Protein AF-A0A256FBH0-F1 (afdb_monomer_lite)

Structure (mmCIF, N/CA/C/O backbone):
data_AF-A0A256FBH0-F1
#
_entry.id   AF-A0A256FBH0-F1
#
loop_
_atom_site.group_PDB
_atom_site.id
_atom_site.type_symbol
_atom_site.label_atom_id
_atom_site.label_alt_id
_atom_site.label_comp_id
_atom_site.label_asym_id
_atom_site.label_entity_id
_atom_site.label_seq_id
_atom_site.pdbx_PDB_ins_code
_atom_site.Cartn_x
_atom_site.Cartn_y
_atom_site.Cartn_z
_atom_site.occupancy
_atom_site.B_iso_or_equiv
_atom_site.auth_seq_id
_atom_site.auth_comp_id
_atom_site.auth_asym_id
_atom_site.auth_atom_id
_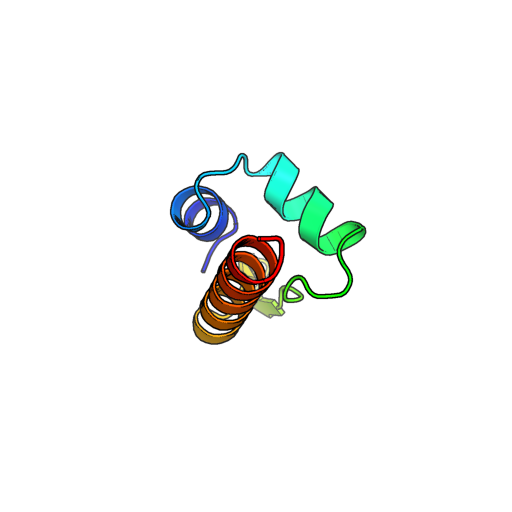atom_site.pdbx_PDB_model_num
ATOM 1 N N . MET A 1 1 ? 0.300 -0.871 -8.548 1.00 95.19 1 MET A N 1
ATOM 2 C CA . MET A 1 1 ? 0.007 0.304 -7.703 1.00 95.19 1 MET A CA 1
ATOM 3 C C . MET A 1 1 ? 1.276 0.814 -7.022 1.00 95.19 1 MET A C 1
ATOM 5 O O . MET A 1 1 ? 2.043 0.000 -6.524 1.00 95.19 1 MET A O 1
ATOM 9 N N . THR A 1 2 ? 1.556 2.119 -7.031 1.00 96.88 2 THR A N 1
ATOM 10 C CA . THR A 1 2 ? 2.590 2.756 -6.188 1.00 96.88 2 THR A CA 1
ATOM 11 C C . THR A 1 2 ? 2.183 2.726 -4.717 1.00 96.88 2 THR A C 1
ATOM 13 O O . THR A 1 2 ? 1.004 2.592 -4.400 1.00 96.88 2 THR A O 1
ATOM 16 N N . VAL A 1 3 ? 3.132 2.962 -3.807 1.00 96.81 3 VAL A N 1
ATOM 17 C CA . VAL A 1 3 ? 2.813 3.135 -2.379 1.00 96.81 3 VAL A CA 1
ATOM 18 C C . VAL A 1 3 ? 1.819 4.281 -2.122 1.00 96.81 3 VAL A C 1
ATOM 20 O O . VAL A 1 3 ? 0.993 4.176 -1.222 1.00 96.81 3 VAL A O 1
ATOM 23 N N . LYS A 1 4 ? 1.853 5.355 -2.932 1.00 97.75 4 LYS A N 1
ATOM 24 C CA . LYS A 1 4 ? 0.899 6.474 -2.836 1.00 97.75 4 LYS A CA 1
ATOM 25 C C . LYS A 1 4 ? -0.511 6.029 -3.218 1.00 97.75 4 LYS A C 1
ATOM 27 O O . LYS A 1 4 ? -1.449 6.307 -2.488 1.00 97.75 4 LYS A O 1
ATOM 32 N N . GLU A 1 5 ? -0.642 5.294 -4.321 1.00 97.94 5 GLU A N 1
ATOM 33 C CA . GLU A 1 5 ? -1.929 4.755 -4.777 1.00 97.94 5 GLU A CA 1
ATOM 34 C C . GLU A 1 5 ? -2.518 3.776 -3.759 1.00 97.94 5 GLU A C 1
ATOM 36 O O . GLU A 1 5 ? -3.708 3.849 -3.480 1.00 97.94 5 GLU A O 1
ATOM 41 N N . VAL A 1 6 ? -1.699 2.898 -3.168 1.00 97.44 6 VAL A N 1
ATOM 42 C CA . VAL A 1 6 ? -2.150 1.971 -2.113 1.00 97.44 6 VAL A CA 1
ATOM 43 C C . VAL A 1 6 ? -2.600 2.730 -0.865 1.00 97.44 6 VAL A C 1
ATOM 45 O O . VAL A 1 6 ? -3.650 2.424 -0.309 1.00 97.44 6 VAL A O 1
ATOM 48 N N . ALA A 1 7 ? -1.835 3.740 -0.441 1.00 97.69 7 ALA A N 1
ATOM 49 C CA . ALA A 1 7 ? -2.177 4.576 0.706 1.00 97.69 7 ALA A CA 1
ATOM 50 C C . ALA A 1 7 ? -3.529 5.281 0.507 1.00 97.69 7 ALA A C 1
ATOM 52 O O . ALA A 1 7 ? -4.394 5.208 1.377 1.00 97.69 7 ALA A O 1
ATOM 53 N N . THR A 1 8 ? -3.738 5.891 -0.663 1.00 97.81 8 THR A N 1
ATOM 54 C CA . THR A 1 8 ? -5.020 6.508 -1.027 1.00 97.81 8 THR A CA 1
ATOM 55 C C . THR A 1 8 ? -6.144 5.477 -1.086 1.00 97.81 8 THR A C 1
ATOM 57 O O . THR A 1 8 ? -7.209 5.718 -0.530 1.00 97.81 8 THR A O 1
ATOM 60 N N . TYR A 1 9 ? -5.910 4.324 -1.714 1.00 96.44 9 TYR A N 1
ATOM 61 C CA . TYR A 1 9 ? -6.932 3.293 -1.894 1.00 96.44 9 TYR A CA 1
ATOM 62 C C . TYR A 1 9 ? -7.425 2.713 -0.563 1.00 96.44 9 TYR A C 1
ATOM 64 O O . TYR A 1 9 ? -8.622 2.537 -0.366 1.00 96.44 9 TYR A O 1
ATOM 72 N N . LEU A 1 10 ? -6.513 2.494 0.384 1.00 94.75 10 LEU A N 1
ATOM 73 C CA . LEU A 1 10 ? -6.838 1.995 1.722 1.00 94.75 10 LEU A CA 1
ATOM 74 C C . LEU A 1 10 ? -7.212 3.110 2.714 1.00 94.75 10 LEU A C 1
ATOM 76 O O . LEU A 1 10 ? -7.473 2.815 3.876 1.00 94.75 10 LEU A O 1
ATOM 80 N N . SER A 1 11 ? -7.219 4.380 2.293 1.00 96.00 11 SER A N 1
ATOM 81 C CA . SER A 1 11 ? -7.418 5.550 3.167 1.00 96.00 11 SER A CA 1
ATOM 82 C C . SER A 1 11 ? -6.479 5.580 4.388 1.00 96.00 11 SER A C 1
ATOM 84 O O . SER A 1 11 ? -6.891 5.879 5.509 1.00 96.00 11 SER A O 1
ATOM 86 N N . VAL A 1 12 ? -5.191 5.281 4.184 1.00 95.75 12 VAL A N 1
ATOM 87 C CA . VAL A 1 12 ? -4.155 5.298 5.235 1.00 95.75 12 VAL A CA 1
ATOM 88 C C . VAL A 1 12 ? -2.937 6.124 4.825 1.00 95.75 12 VAL A C 1
ATOM 90 O O . VAL A 1 12 ? -2.756 6.485 3.667 1.00 95.75 12 VAL A O 1
ATOM 93 N N . SER A 1 13 ? -2.043 6.411 5.773 1.00 98.12 13 SER A N 1
ATOM 94 C CA . SER A 1 13 ? -0.765 7.059 5.461 1.00 98.12 13 SER A CA 1
ATOM 95 C C . SER A 1 13 ? 0.215 6.104 4.766 1.00 98.12 13 SER A C 1
ATOM 97 O O . SER A 1 13 ? 0.226 4.900 5.020 1.00 98.12 13 SER A O 1
ATOM 99 N N . ILE A 1 14 ? 1.127 6.647 3.952 1.00 97.94 14 ILE A N 1
ATOM 100 C CA . ILE A 1 14 ? 2.218 5.880 3.314 1.00 97.94 14 ILE A CA 1
ATOM 101 C C . ILE A 1 14 ? 3.038 5.106 4.359 1.00 97.94 14 ILE A C 1
ATOM 103 O O . ILE A 1 14 ? 3.350 3.933 4.172 1.00 97.94 14 ILE A O 1
ATOM 107 N N . SER A 1 15 ? 3.345 5.731 5.499 1.00 98.00 15 SER A N 1
ATOM 108 C CA . SER A 1 15 ? 4.065 5.077 6.598 1.00 98.00 15 SER A CA 1
ATOM 109 C C . SER A 1 15 ? 3.302 3.880 7.166 1.00 98.00 15 SER A C 1
ATOM 111 O O . SER A 1 15 ? 3.918 2.890 7.563 1.00 98.00 15 SER A O 1
ATOM 113 N N . LYS A 1 16 ? 1.964 3.939 7.198 1.00 97.56 16 LYS A N 1
ATOM 114 C CA . LYS A 1 16 ? 1.132 2.805 7.608 1.00 97.56 16 LYS A CA 1
ATOM 115 C C . LYS A 1 16 ? 1.207 1.669 6.588 1.00 97.56 16 LYS A C 1
ATOM 117 O O . LYS A 1 16 ? 1.337 0.535 7.029 1.00 97.56 16 LYS A O 1
ATOM 122 N N . VAL A 1 17 ? 1.224 1.950 5.282 1.00 97.62 17 VAL A N 1
ATOM 123 C CA . VAL A 1 17 ? 1.408 0.920 4.235 1.00 97.62 17 VAL A CA 1
ATOM 124 C C . VAL A 1 17 ? 2.702 0.132 4.456 1.00 97.62 17 VAL A C 1
ATOM 126 O O . VAL A 1 17 ? 2.688 -1.095 4.463 1.00 97.62 17 VAL A O 1
ATOM 129 N N . TRP A 1 18 ? 3.815 0.816 4.735 1.00 97.19 18 TRP A N 1
ATOM 130 C CA . TRP A 1 18 ? 5.081 0.138 5.036 1.00 97.19 18 TRP A CA 1
ATOM 131 C C . TRP A 1 18 ? 5.045 -0.669 6.333 1.00 97.19 18 TRP A C 1
ATOM 133 O O . TRP A 1 18 ? 5.631 -1.747 6.403 1.00 97.19 18 TRP A O 1
ATOM 143 N N . ARG A 1 19 ? 4.351 -0.170 7.364 1.00 97.38 19 ARG A N 1
ATOM 144 C CA . ARG A 1 19 ? 4.144 -0.931 8.604 1.00 97.38 19 ARG A CA 1
ATOM 145 C C . ARG A 1 19 ? 3.314 -2.188 8.353 1.00 97.38 19 ARG A C 1
ATOM 147 O O . ARG A 1 19 ? 3.679 -3.226 8.886 1.00 97.38 19 ARG A O 1
ATOM 154 N N . LEU A 1 20 ? 2.258 -2.112 7.540 1.00 95.69 20 LEU A N 1
ATOM 155 C CA . LEU A 1 20 ? 1.468 -3.283 7.149 1.00 95.69 20 LEU A CA 1
ATOM 156 C C . LEU A 1 20 ? 2.363 -4.308 6.449 1.00 95.69 20 LEU A C 1
ATOM 158 O O . LEU A 1 20 ? 2.497 -5.416 6.941 1.00 95.69 20 LEU A O 1
ATOM 162 N N . GLY A 1 21 ? 3.121 -3.906 5.426 1.00 95.00 21 GLY A N 1
ATOM 163 C CA . GLY A 1 21 ? 4.045 -4.824 4.743 1.00 95.00 21 GLY A CA 1
ATOM 164 C C . GLY A 1 21 ? 5.162 -5.413 5.611 1.00 95.00 21 GLY A C 1
ATOM 165 O O . GLY A 1 21 ? 5.791 -6.384 5.200 1.00 95.00 21 GLY A O 1
ATOM 166 N N . LYS A 1 22 ? 5.427 -4.845 6.794 1.00 94.44 22 LYS A N 1
ATOM 167 C CA . LYS A 1 22 ? 6.421 -5.359 7.744 1.00 94.44 22 LYS A CA 1
ATOM 168 C C . LYS A 1 22 ? 5.821 -6.261 8.825 1.00 94.44 22 LYS A C 1
ATOM 170 O O . LYS A 1 22 ? 6.493 -7.193 9.255 1.00 94.44 22 LYS A O 1
ATOM 175 N N . TYR A 1 23 ? 4.629 -5.935 9.316 1.00 95.12 23 TYR A N 1
ATOM 176 C CA . TYR A 1 23 ? 4.071 -6.524 10.538 1.00 95.12 23 TYR A CA 1
ATOM 177 C C . TYR A 1 23 ? 2.782 -7.312 10.316 1.00 95.12 23 TYR A C 1
ATOM 179 O O . TYR A 1 23 ? 2.426 -8.117 11.169 1.00 95.12 23 TYR A O 1
ATOM 187 N N . ASP A 1 24 ? 2.088 -7.080 9.208 1.00 94.38 24 ASP A N 1
ATOM 188 C CA . ASP A 1 24 ? 0.870 -7.791 8.851 1.00 94.38 24 ASP A CA 1
ATOM 189 C C . ASP A 1 24 ? 1.215 -8.891 7.842 1.00 94.38 24 ASP A C 1
ATOM 191 O O . ASP A 1 24 ? 1.651 -8.615 6.723 1.00 94.38 24 ASP A O 1
ATOM 195 N N . ILE A 1 25 ? 1.069 -10.147 8.270 1.00 92.75 25 ILE A N 1
ATOM 196 C CA . ILE A 1 25 ? 1.412 -11.322 7.461 1.00 92.75 25 ILE A CA 1
ATOM 197 C C . ILE A 1 25 ? 0.479 -11.493 6.256 1.00 92.75 25 ILE A C 1
ATOM 199 O O . ILE A 1 25 ? 0.898 -12.047 5.238 1.00 92.75 25 ILE A O 1
ATOM 203 N N . ASP A 1 26 ? -0.747 -10.980 6.355 1.00 93.31 26 ASP A N 1
ATOM 204 C CA . ASP A 1 26 ? -1.771 -11.087 5.319 1.00 93.31 26 ASP A CA 1
ATOM 205 C C . ASP A 1 26 ? -1.729 -9.909 4.343 1.00 93.31 26 ASP A C 1
ATOM 207 O O . ASP A 1 26 ? -2.426 -9.925 3.318 1.00 93.31 26 ASP A O 1
ATOM 211 N N . PHE A 1 27 ? -0.922 -8.884 4.635 1.00 96.62 27 PHE A N 1
ATOM 212 C CA . PHE A 1 27 ? -0.743 -7.756 3.740 1.00 96.62 27 PHE A CA 1
ATOM 213 C C . PHE A 1 27 ? 0.082 -8.158 2.506 1.00 96.62 27 PHE A C 1
ATOM 215 O O . PHE A 1 27 ? 1.159 -8.750 2.638 1.00 96.62 27 PHE A O 1
ATOM 222 N N . PRO A 1 28 ? -0.363 -7.810 1.283 1.00 96.62 28 PRO A N 1
ATOM 223 C CA . PRO A 1 28 ? 0.340 -8.200 0.071 1.00 96.62 28 PRO A CA 1
ATOM 224 C C . PRO A 1 28 ? 1.779 -7.684 0.030 1.00 96.62 28 PRO A C 1
ATOM 226 O O . PRO A 1 28 ? 2.057 -6.502 0.265 1.00 96.62 28 PRO A O 1
ATOM 229 N N . LYS A 1 29 ? 2.707 -8.572 -0.330 1.00 94.88 29 LYS A N 1
ATOM 230 C CA . LYS A 1 29 ? 4.110 -8.200 -0.510 1.00 94.88 29 LYS A CA 1
ATOM 231 C C . LYS A 1 29 ? 4.272 -7.357 -1.775 1.00 94.88 29 LYS A C 1
ATOM 233 O O . LYS A 1 29 ? 3.682 -7.686 -2.807 1.00 94.88 29 LYS A O 1
ATOM 238 N N . PRO A 1 30 ? 5.082 -6.292 -1.731 1.00 95.62 30 PRO A N 1
ATOM 239 C CA . PRO A 1 30 ? 5.391 -5.557 -2.937 1.00 95.62 30 PRO A CA 1
ATOM 240 C C . PRO A 1 30 ? 6.312 -6.347 -3.869 1.00 95.62 30 PRO A C 1
ATOM 242 O O . PRO A 1 30 ? 7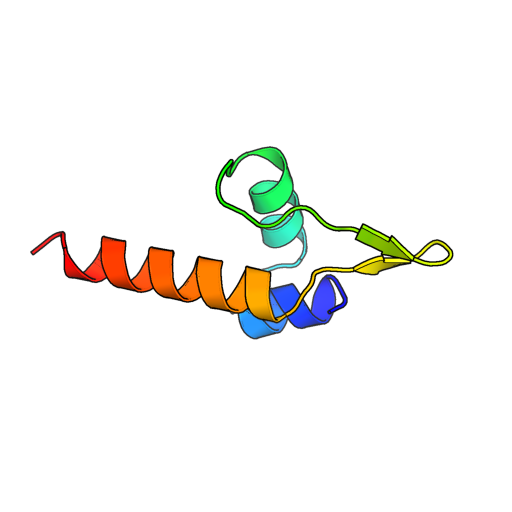.145 -7.140 -3.433 1.00 95.62 30 PRO A O 1
ATOM 245 N N . VAL A 1 31 ? 6.229 -6.023 -5.154 1.00 94.81 31 VAL A N 1
ATOM 246 C CA . VAL A 1 31 ? 7.181 -6.419 -6.191 1.00 94.81 31 VAL A CA 1
ATOM 247 C C . VAL A 1 31 ? 8.063 -5.233 -6.573 1.00 94.81 31 VAL A C 1
ATOM 249 O O . VAL A 1 31 ? 7.626 -4.079 -6.573 1.00 94.81 31 VAL A O 1
ATOM 252 N N . HIS A 1 32 ? 9.325 -5.504 -6.895 1.00 94.38 32 HIS A N 1
ATOM 253 C CA . HIS A 1 32 ? 10.257 -4.496 -7.395 1.00 94.38 32 HIS A CA 1
ATOM 254 C C . HIS A 1 32 ? 10.313 -4.571 -8.918 1.00 94.38 32 HIS A C 1
ATOM 256 O O . HIS A 1 32 ? 10.721 -5.584 -9.477 1.00 94.38 32 HIS A O 1
ATOM 262 N N . ILE A 1 33 ? 9.908 -3.490 -9.585 1.00 92.12 33 ILE A N 1
ATOM 263 C CA . ILE A 1 33 ? 9.902 -3.380 -11.046 1.00 92.12 33 ILE A CA 1
ATOM 264 C C . ILE A 1 33 ? 10.755 -2.172 -11.415 1.00 92.12 33 ILE A C 1
ATOM 266 O O . ILE A 1 33 ? 10.386 -1.040 -11.101 1.00 92.12 33 ILE A O 1
ATOM 270 N N . SER A 1 34 ? 11.908 -2.413 -12.043 1.00 89.62 34 SER A N 1
ATOM 271 C CA . SER A 1 34 ? 12.823 -1.366 -12.530 1.00 89.62 34 SER A CA 1
ATOM 272 C C . SER A 1 34 ? 13.111 -0.267 -11.491 1.00 89.62 34 SER A C 1
ATOM 274 O O . SER A 1 34 ? 12.979 0.922 -11.768 1.00 89.62 34 SER A O 1
ATOM 276 N N . GLY A 1 35 ? 13.434 -0.663 -10.254 1.00 90.25 35 GLY A N 1
ATOM 277 C CA . GLY A 1 35 ? 13.745 0.263 -9.154 1.00 90.25 35 GLY A CA 1
ATOM 278 C C . GLY A 1 35 ? 12.531 0.889 -8.457 1.00 90.25 35 GLY A C 1
ATOM 279 O O . GLY A 1 35 ? 12.695 1.650 -7.509 1.00 90.25 35 GLY A O 1
ATOM 280 N N . SER A 1 36 ? 11.309 0.559 -8.880 1.00 90.75 36 SER A N 1
ATOM 281 C CA . SER A 1 36 ? 10.076 1.003 -8.226 1.00 90.75 36 SER A CA 1
ATOM 282 C C . SER A 1 36 ? 9.407 -0.129 -7.453 1.00 90.75 36 SER A C 1
ATOM 284 O O . SER A 1 36 ? 9.124 -1.191 -8.008 1.00 90.75 36 SER A O 1
ATOM 286 N N . THR A 1 37 ? 9.062 0.126 -6.193 1.00 95.69 37 THR A N 1
ATOM 287 C CA . THR A 1 37 ? 8.215 -0.765 -5.393 1.00 95.69 37 THR A CA 1
ATOM 288 C C . THR A 1 37 ? 6.749 -0.616 -5.802 1.00 95.69 37 THR A C 1
ATOM 290 O O . THR A 1 37 ? 6.201 0.494 -5.809 1.00 95.69 37 THR A O 1
ATOM 293 N N . ARG A 1 38 ? 6.103 -1.730 -6.153 1.00 96.88 38 ARG A N 1
ATOM 294 C CA . ARG A 1 38 ? 4.712 -1.775 -6.611 1.00 96.88 38 ARG A CA 1
ATOM 295 C C . ARG A 1 38 ? 3.934 -2.878 -5.905 1.00 96.88 38 ARG A C 1
ATOM 297 O O . ARG A 1 38 ? 4.481 -3.923 -5.596 1.00 96.88 38 ARG A O 1
ATOM 304 N N . TRP A 1 39 ? 2.642 -2.656 -5.722 1.00 97.12 39 TRP A N 1
ATOM 305 C CA . TRP A 1 39 ? 1.687 -3.673 -5.297 1.00 97.12 39 TRP A CA 1
ATOM 306 C C . TRP A 1 39 ? 0.788 -4.063 -6.454 1.00 97.12 39 TRP A C 1
ATOM 308 O O . TRP A 1 39 ? 0.381 -3.205 -7.245 1.00 97.12 39 TRP A O 1
ATOM 318 N N . ASP A 1 40 ? 0.485 -5.347 -6.543 1.00 96.25 40 ASP A N 1
ATOM 319 C CA . ASP A 1 40 ? -0.569 -5.837 -7.415 1.00 96.25 40 ASP A CA 1
ATOM 320 C C . ASP A 1 40 ? -1.943 -5.368 -6.901 1.00 96.25 40 ASP A C 1
ATOM 322 O O . ASP A 1 40 ? -2.185 -5.356 -5.694 1.00 96.25 40 ASP A O 1
ATOM 326 N N . ARG A 1 41 ? -2.826 -4.943 -7.812 1.00 95.81 41 ARG A N 1
ATOM 327 C CA . ARG A 1 41 ? -4.141 -4.396 -7.439 1.00 95.81 41 ARG A CA 1
ATOM 328 C C . ARG A 1 41 ? -5.051 -5.484 -6.876 1.00 95.81 41 ARG A C 1
ATOM 330 O O . ARG A 1 41 ? -5.583 -5.306 -5.790 1.00 95.81 41 ARG A O 1
ATOM 337 N N . HIS A 1 42 ? -5.151 -6.618 -7.566 1.00 96.44 42 HIS A N 1
ATOM 338 C CA . HIS A 1 42 ? -6.021 -7.724 -7.164 1.00 96.44 42 HIS A CA 1
ATOM 339 C C . HIS A 1 42 ? -5.681 -8.233 -5.753 1.00 96.44 42 HIS A C 1
ATOM 341 O O . HIS 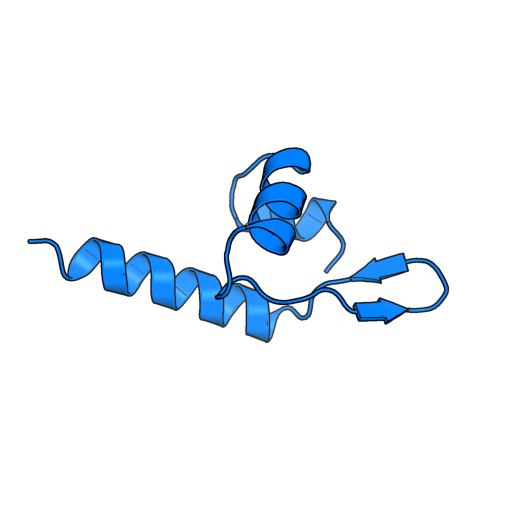A 1 42 ? -6.558 -8.547 -4.949 1.00 96.44 42 HIS A O 1
ATOM 347 N N . SER A 1 43 ? -4.391 -8.262 -5.418 1.00 96.69 43 SER A N 1
ATOM 348 C CA . SER A 1 43 ? -3.921 -8.652 -4.088 1.00 96.69 43 SER A CA 1
ATOM 349 C C . SER A 1 43 ? -4.331 -7.654 -2.995 1.00 96.69 43 SER A C 1
ATOM 351 O O . SER A 1 43 ? -4.671 -8.072 -1.887 1.00 96.69 43 SER A O 1
ATOM 353 N N . ILE A 1 44 ? -4.308 -6.347 -3.290 1.00 97.25 44 ILE A N 1
ATOM 354 C CA . ILE A 1 44 ? -4.774 -5.294 -2.371 1.00 97.25 44 ILE A CA 1
ATOM 355 C C . ILE A 1 44 ? -6.292 -5.365 -2.186 1.00 97.25 44 ILE A C 1
ATOM 357 O O . ILE A 1 44 ? -6.753 -5.276 -1.049 1.00 97.25 44 ILE A O 1
ATOM 361 N N . ASP A 1 45 ? -7.045 -5.587 -3.264 1.00 96.31 45 ASP A N 1
ATOM 362 C CA . ASP A 1 45 ? -8.502 -5.761 -3.215 1.00 96.31 45 ASP A CA 1
ATOM 363 C C . ASP A 1 45 ? -8.861 -6.967 -2.326 1.00 96.31 45 ASP A C 1
ATOM 365 O O . ASP A 1 45 ? -9.606 -6.838 -1.357 1.00 96.31 45 ASP A O 1
ATOM 369 N N . SER A 1 46 ? -8.191 -8.106 -2.539 1.00 95.56 46 SER A N 1
ATOM 370 C CA . SER A 1 46 ? -8.369 -9.315 -1.720 1.00 95.56 46 SER A CA 1
ATOM 371 C C . SER A 1 46 ? -8.070 -9.084 -0.233 1.00 95.56 46 SER A C 1
ATOM 373 O O . SER A 1 46 ? -8.672 -9.713 0.635 1.00 95.56 46 SER A O 1
ATOM 375 N N . TYR A 1 47 ? -7.101 -8.222 0.087 1.00 94.94 47 TYR A N 1
ATOM 376 C CA . TYR A 1 47 ? -6.791 -7.857 1.470 1.00 94.94 47 TYR A CA 1
ATOM 377 C C . TYR A 1 47 ? -7.894 -6.988 2.086 1.00 94.94 47 TYR A C 1
ATOM 379 O O . TYR A 1 47 ? -8.286 -7.219 3.230 1.00 94.94 47 TYR A O 1
ATOM 387 N N . LEU A 1 48 ? -8.436 -6.033 1.327 1.00 92.25 48 LEU A N 1
ATOM 388 C CA . LEU A 1 48 ? -9.542 -5.189 1.777 1.00 92.25 48 LEU A CA 1
ATOM 389 C C . LEU A 1 48 ? -10.807 -6.014 2.058 1.00 92.25 48 LEU A C 1
ATOM 391 O O . LEU A 1 48 ? -11.432 -5.826 3.103 1.00 92.25 48 LEU A O 1
ATOM 395 N N . ASP A 1 49 ? -11.131 -6.969 1.187 1.00 92.38 49 ASP A N 1
ATOM 396 C CA . ASP A 1 49 ? -12.281 -7.863 1.365 1.00 92.38 49 ASP A CA 1
ATOM 397 C C . ASP A 1 49 ? -12.162 -8.698 2.649 1.00 92.38 49 ASP A C 1
ATOM 399 O O . ASP A 1 49 ? -13.130 -8.856 3.403 1.00 92.38 49 ASP A O 1
ATOM 403 N N . ARG A 1 50 ? -10.950 -9.180 2.965 1.00 89.56 50 ARG A N 1
ATOM 404 C CA . ARG A 1 50 ? -10.678 -9.878 4.233 1.00 89.56 50 ARG A CA 1
ATOM 405 C C . ARG A 1 50 ? -10.911 -8.974 5.440 1.00 89.56 50 ARG A C 1
ATOM 407 O O . ARG A 1 50 ? -11.574 -9.398 6.385 1.00 89.56 50 ARG A O 1
ATOM 414 N N . LEU A 1 51 ? -10.423 -7.731 5.405 1.00 87.81 51 LEU A N 1
ATOM 415 C CA . LEU A 1 51 ? -10.642 -6.771 6.493 1.00 87.81 51 LEU A CA 1
ATOM 416 C C . LEU A 1 51 ? -12.135 -6.511 6.736 1.00 87.81 51 LEU A C 1
ATOM 418 O O . LEU A 1 51 ? -12.572 -6.463 7.886 1.00 87.81 51 LEU A O 1
ATOM 422 N N . GLN A 1 52 ? -12.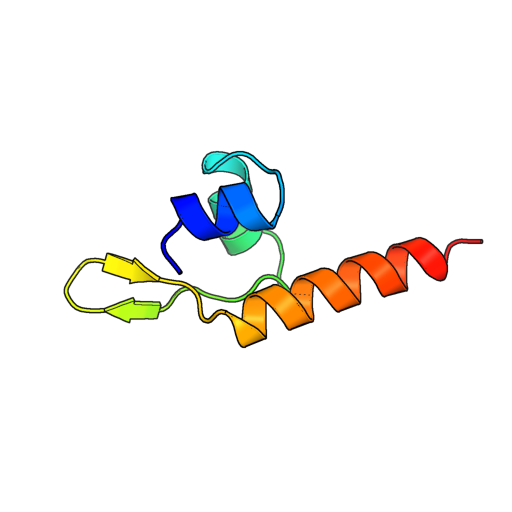924 -6.375 5.669 1.00 86.25 52 GLN A N 1
ATOM 423 C CA . GLN A 1 52 ? -14.370 -6.156 5.772 1.00 86.25 52 GLN A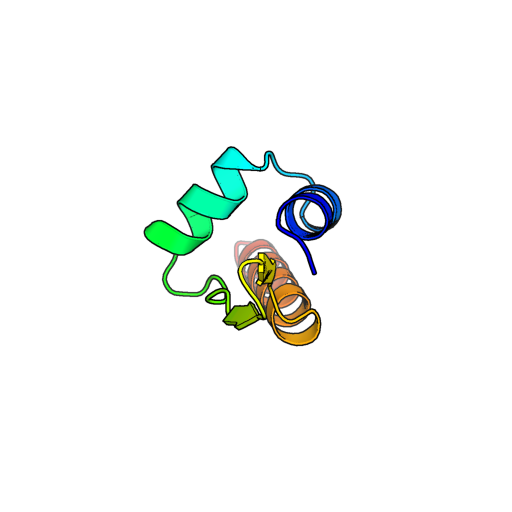 CA 1
ATOM 424 C C . GLN A 1 52 ? -15.112 -7.387 6.304 1.00 86.25 52 GLN A C 1
ATOM 426 O O . GLN A 1 52 ? -16.038 -7.242 7.105 1.00 86.25 52 GLN A O 1
ATOM 431 N N . THR A 1 53 ? -14.675 -8.585 5.907 1.00 82.88 53 THR A N 1
ATOM 432 C CA . THR A 1 53 ? -15.232 -9.862 6.380 1.00 82.88 53 THR A CA 1
ATOM 433 C C . THR A 1 53 ? -14.983 -10.051 7.877 1.00 82.88 53 THR A C 1
ATOM 435 O O . THR A 1 53 ? -15.912 -10.357 8.625 1.00 82.88 53 THR A O 1
ATOM 438 N N . VAL A 1 54 ? -13.756 -9.795 8.347 1.00 76.25 54 VAL A N 1
ATOM 439 C CA . VAL A 1 54 ? -13.414 -9.869 9.779 1.00 76.25 54 VAL A CA 1
ATOM 440 C C . VAL A 1 54 ? -14.192 -8.826 10.586 1.00 76.25 54 VAL A C 1
ATOM 442 O O . VAL A 1 54 ? -14.704 -9.140 11.657 1.00 76.25 54 VAL A O 1
ATOM 445 N N . ALA A 1 55 ? -14.346 -7.607 10.059 1.00 72.38 55 ALA A N 1
ATOM 446 C CA . ALA A 1 55 ? -15.126 -6.559 10.717 1.00 72.38 55 ALA A CA 1
ATOM 447 C C . ALA A 1 55 ? -16.625 -6.905 10.839 1.00 72.38 55 ALA A C 1
ATOM 449 O O . ALA A 1 55 ? -17.260 -6.506 11.814 1.00 72.38 55 ALA A O 1
ATOM 450 N N . HIS A 1 56 ? -17.189 -7.653 9.884 1.00 61.78 56 HIS A N 1
ATOM 451 C CA . HIS A 1 56 ? -18.592 -8.088 9.923 1.00 61.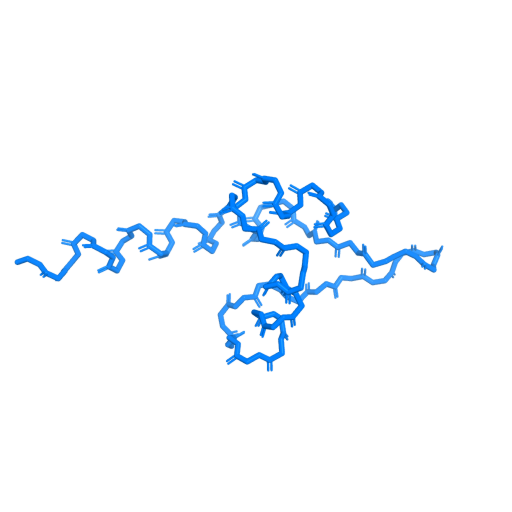78 56 HIS A CA 1
ATOM 452 C C . HIS A 1 56 ? -18.836 -9.316 10.804 1.00 61.78 56 HIS A C 1
ATOM 454 O O . HIS A 1 56 ? -19.924 -9.446 11.356 1.00 61.78 56 HIS A O 1
ATOM 460 N N . SER A 1 57 ? -17.846 -10.197 10.966 1.00 60.78 57 SER A N 1
ATOM 461 C CA . SER A 1 57 ? -17.990 -11.423 11.764 1.00 60.78 57 SER A CA 1
ATOM 462 C C . SER A 1 57 ? -17.861 -11.205 13.281 1.00 60.78 57 SER A C 1
ATOM 464 O O . SER A 1 57 ? -18.009 -12.157 14.042 1.00 60.78 57 SER A O 1
ATOM 466 N N . GLY A 1 58 ? -17.566 -9.981 13.732 1.00 57.66 58 GLY A N 1
ATOM 467 C CA . GLY A 1 58 ? -17.434 -9.617 15.148 1.00 57.66 58 GLY A CA 1
ATOM 468 C C . GLY A 1 58 ? -18.719 -9.104 15.812 1.00 57.66 58 GLY A C 1
ATOM 469 O O . GLY A 1 58 ? -18.617 -8.328 16.763 1.00 57.66 58 GLY A O 1
ATOM 470 N N . LYS A 1 59 ? -19.901 -9.466 15.298 1.00 46.03 59 LYS A N 1
ATOM 471 C CA . LYS A 1 59 ? -21.215 -9.082 15.840 1.00 46.03 59 LYS A CA 1
ATOM 472 C C . LYS A 1 59 ? -22.013 -10.288 16.311 1.00 46.03 59 LYS A C 1
ATOM 474 O O . LYS A 1 59 ? -21.978 -11.314 15.601 1.00 46.03 59 LYS A O 1
#

Organism: NCBI:txid571254

Foldseek 3Di:
DALVVLCVVVVHDSVVLVVCCVPPPLQFHWDADPNGTHDDPVSSVVSVVVVVVVVVVPD

pLDDT: mean 91.62, std 10.73, range [46.03, 98.12]

Sequence (59 aa):
MTVKEVATYLSVSISKVWRLGKYDIDFPKPVHISGSTRWDRHSIDSYLDRLQTVAHSGK

Secondary structure (DSSP, 8-state):
--HHHHHHHTTS-HHHHHHHHHH-TTSPPPEEETTEEE--HHHHHHHHHHHHHHHHTT-

Radius of gyration: 11.93 Å; chains: 1; bounding box: 35×18×28 Å